Protein AF-A0A6V8PDC7-F1 (afdb_monomer_lite)

pLDDT: mean 75.12, std 20.59, range [23.88, 93.44]

Foldseek 3Di:
DVLLVVLLVLLVVVFAEEEEQADLSQLLFFDPDDDFDFDDDVLNVLCVVCVGYQLPDADLPDCVVPPVVVVVVVVCVVVVHDGSVVSLVSSLVSNYAYEYAPVRCVVSRGDPVRGDPSHDYYDHPVVLVVVVVVSLPQRYDYHYRDPDDPDPDPPDPPPDPPPPPSHD

InterPro domains:
  IPR027396 DsrEFH-like [G3DSA:3.40.1260.10] (1-137)
  IPR027396 DsrEFH-like [SSF75169] (3-133)
  IPR032836 DsrE2-like family [PF13686] (1-135)

Radius of gyration: 16.72 Å; chains: 1; bounding box: 45×40×42 Å

Structure (mmCIF, N/CA/C/O backbone):
data_AF-A0A6V8PDC7-F1
#
_entry.id   AF-A0A6V8PDC7-F1
#
loop_
_atom_site.group_PDB
_atom_site.id
_atom_site.type_symbol
_atom_site.label_atom_id
_atom_site.label_alt_id
_atom_site.label_comp_id
_atom_site.label_asym_id
_atom_site.label_entity_id
_atom_site.label_seq_id
_atom_site.pdbx_PDB_ins_code
_atom_site.Cartn_x
_atom_site.Cartn_y
_atom_site.Cartn_z
_atom_site.occupancy
_atom_site.B_iso_or_equiv
_atom_site.auth_seq_id
_atom_site.auth_comp_id
_atom_site.auth_asym_id
_atom_site.auth_atom_id
_atom_site.pdbx_PDB_model_num
ATOM 1 N N . MET A 1 1 ? 3.067 4.193 5.158 1.00 76.06 1 MET A N 1
ATOM 2 C CA . MET A 1 1 ? 2.671 4.303 6.580 1.00 76.06 1 MET A CA 1
ATOM 3 C C . MET A 1 1 ? 1.703 5.447 6.803 1.00 76.06 1 MET A C 1
ATOM 5 O O . MET A 1 1 ? 0.571 5.137 7.116 1.00 76.06 1 MET A O 1
ATOM 9 N N . ALA A 1 2 ? 2.056 6.716 6.553 1.00 85.06 2 ALA A N 1
ATOM 10 C CA . ALA A 1 2 ? 1.117 7.840 6.730 1.00 85.06 2 ALA A CA 1
ATOM 11 C C . ALA A 1 2 ? -0.256 7.627 6.052 1.00 85.06 2 ALA A C 1
ATOM 13 O O . ALA A 1 2 ? -1.291 7.847 6.665 1.00 85.06 2 ALA A O 1
ATOM 14 N N . SER A 1 3 ? -0.263 7.101 4.823 1.00 86.75 3 SER A N 1
ATOM 15 C CA . SER A 1 3 ? -1.490 6.745 4.100 1.00 86.75 3 SER A CA 1
ATOM 16 C C . SER A 1 3 ? -2.351 5.691 4.807 1.00 86.75 3 SER A C 1
ATOM 18 O O . SER A 1 3 ? -3.566 5.777 4.739 1.00 86.75 3 SER A O 1
ATOM 20 N N . PHE A 1 4 ? -1.742 4.711 5.482 1.00 89.25 4 PHE A N 1
ATOM 21 C CA . PHE A 1 4 ? -2.478 3.681 6.218 1.00 89.25 4 PHE A CA 1
ATOM 22 C C . PHE A 1 4 ? -3.049 4.223 7.522 1.00 89.25 4 PHE A C 1
ATOM 24 O O . PHE A 1 4 ? -4.178 3.897 7.833 1.00 89.25 4 PHE A O 1
ATOM 31 N N . ILE A 1 5 ? -2.327 5.102 8.226 1.00 88.44 5 ILE A N 1
ATOM 32 C CA . ILE A 1 5 ? -2.848 5.771 9.430 1.00 88.44 5 ILE A CA 1
ATOM 33 C C . ILE A 1 5 ? -4.103 6.583 9.083 1.00 88.44 5 ILE A C 1
ATOM 35 O O . ILE A 1 5 ? -5.109 6.501 9.779 1.00 88.44 5 ILE A O 1
ATOM 39 N N . LEU A 1 6 ? -4.074 7.332 7.975 1.00 87.62 6 LEU A N 1
ATOM 40 C CA . LEU A 1 6 ? -5.253 8.061 7.500 1.00 87.62 6 LEU A CA 1
ATOM 41 C C . LEU A 1 6 ? -6.390 7.115 7.104 1.00 87.62 6 LEU A C 1
ATOM 43 O O . LEU A 1 6 ? -7.538 7.381 7.443 1.00 87.62 6 LEU A O 1
ATOM 47 N N . ALA A 1 7 ? -6.072 6.008 6.427 1.00 86.94 7 ALA A N 1
ATOM 48 C CA . ALA A 1 7 ? -7.065 5.015 6.033 1.00 86.94 7 ALA A CA 1
ATOM 49 C C . ALA A 1 7 ? -7.736 4.362 7.246 1.00 86.94 7 ALA A C 1
ATOM 51 O O . ALA A 1 7 ? -8.957 4.285 7.287 1.00 86.94 7 ALA A O 1
ATOM 52 N N . THR A 1 8 ? -6.962 3.949 8.254 1.00 89.75 8 THR A N 1
ATOM 53 C CA . THR A 1 8 ? -7.499 3.369 9.490 1.00 89.75 8 THR A CA 1
ATOM 54 C C . THR A 1 8 ? -8.332 4.385 10.260 1.00 89.75 8 THR A C 1
ATOM 56 O O . THR A 1 8 ? -9.408 4.048 10.731 1.00 89.75 8 THR A O 1
ATOM 59 N N . SER A 1 9 ? -7.901 5.645 10.367 1.00 89.12 9 SER A N 1
ATOM 60 C CA . SER A 1 9 ? -8.691 6.660 11.077 1.00 89.12 9 SER A CA 1
ATOM 61 C C . SER A 1 9 ? -10.004 6.979 10.358 1.00 89.12 9 SER A C 1
ATOM 63 O O . SER A 1 9 ? -11.038 7.099 11.007 1.00 89.12 9 SER A O 1
ATOM 65 N N . ALA A 1 10 ? -9.983 7.081 9.026 1.00 85.81 10 ALA A N 1
ATOM 66 C CA . ALA A 1 10 ? -11.187 7.305 8.228 1.00 85.81 10 ALA A CA 1
ATOM 67 C C . ALA A 1 10 ? -12.145 6.103 8.294 1.00 85.81 10 ALA A C 1
ATOM 69 O O . ALA A 1 10 ? -13.334 6.279 8.550 1.00 85.81 10 ALA A O 1
ATOM 70 N N . ALA A 1 11 ? -11.630 4.878 8.161 1.00 88.69 11 ALA A N 1
ATOM 71 C CA . ALA A 1 11 ? -12.444 3.670 8.279 1.00 88.69 11 ALA A CA 1
ATOM 72 C C . ALA A 1 11 ? -13.034 3.511 9.693 1.00 88.69 11 ALA A C 1
ATOM 74 O O . ALA A 1 11 ? -14.200 3.157 9.840 1.00 88.69 11 ALA A O 1
ATOM 75 N N . ALA A 1 12 ? -12.280 3.862 10.741 1.00 89.75 12 ALA A N 1
ATOM 76 C CA . ALA A 1 12 ? -12.781 3.876 12.118 1.00 89.75 12 ALA A CA 1
ATOM 77 C C . ALA A 1 12 ? -13.892 4.919 12.334 1.00 89.75 12 ALA A C 1
ATOM 79 O O . ALA A 1 12 ? -14.771 4.715 13.167 1.00 89.75 12 ALA A O 1
ATOM 80 N N . ALA A 1 13 ? -13.887 6.009 11.562 1.00 88.12 13 ALA A N 1
ATOM 81 C CA . ALA A 1 13 ? -14.961 7.001 11.534 1.00 88.12 13 ALA A CA 1
ATOM 82 C C . ALA A 1 13 ? -16.182 6.561 10.694 1.00 88.12 13 ALA A C 1
ATOM 84 O O . ALA A 1 13 ? -17.102 7.353 10.491 1.00 88.12 13 ALA A O 1
ATOM 85 N N . GLY A 1 14 ? -16.209 5.316 10.201 1.00 83.44 14 GLY A N 1
ATOM 86 C CA . GLY A 1 14 ? -17.303 4.780 9.388 1.00 83.44 14 GLY A CA 1
ATOM 87 C C . GLY A 1 14 ? -17.321 5.305 7.952 1.00 83.44 14 GLY A C 1
ATOM 88 O O . GLY A 1 14 ? -18.381 5.323 7.326 1.00 83.44 14 GLY A O 1
ATOM 89 N N . MET A 1 15 ? -16.175 5.775 7.452 1.00 85.50 15 MET A N 1
ATOM 90 C CA . MET A 1 15 ? -16.019 6.224 6.070 1.00 85.50 15 MET A CA 1
ATOM 91 C C . MET A 1 15 ? -15.627 5.054 5.161 1.00 85.50 15 MET A C 1
ATOM 93 O O . MET A 1 15 ? -14.784 4.232 5.520 1.00 85.50 15 MET A O 1
ATOM 97 N N . ASP A 1 16 ? -16.181 5.022 3.953 1.00 83.50 16 ASP A N 1
ATOM 98 C CA . ASP A 1 16 ? -15.796 4.095 2.896 1.00 83.50 16 ASP A CA 1
ATOM 99 C C . ASP A 1 16 ? -14.449 4.523 2.306 1.00 83.50 16 ASP A C 1
ATOM 101 O O . ASP A 1 16 ? -14.340 5.508 1.574 1.00 83.50 16 ASP A O 1
ATOM 105 N N . VAL A 1 17 ? -13.378 3.798 2.624 1.00 85.75 17 VAL A N 1
ATOM 106 C CA . VAL A 1 17 ? -12.030 4.170 2.178 1.00 85.75 17 VAL A CA 1
ATOM 107 C C . VAL A 1 17 ? -11.598 3.325 0.987 1.00 85.75 17 VAL A C 1
ATOM 109 O O . VAL A 1 17 ? -11.654 2.096 1.014 1.00 85.75 17 VAL A O 1
ATOM 112 N N . THR A 1 18 ? -11.080 3.984 -0.048 1.00 87.56 18 THR A N 1
ATOM 113 C CA . THR A 1 18 ? -10.397 3.326 -1.167 1.00 87.56 18 THR A CA 1
ATOM 114 C C . THR A 1 18 ? -8.974 3.861 -1.296 1.00 87.56 18 THR A C 1
ATOM 116 O O . THR A 1 18 ? -8.753 5.070 -1.369 1.00 87.56 18 THR A O 1
ATOM 119 N N . MET A 1 19 ? -7.991 2.962 -1.341 1.00 89.38 19 MET A N 1
ATOM 120 C CA . MET A 1 19 ? -6.578 3.283 -1.521 1.00 89.38 19 MET A CA 1
ATOM 121 C C . MET A 1 19 ? -6.108 2.905 -2.924 1.00 89.38 19 MET A C 1
ATOM 123 O O . MET A 1 19 ? -6.101 1.732 -3.288 1.00 89.38 19 MET A O 1
ATOM 127 N N . PHE A 1 20 ? -5.636 3.886 -3.692 1.00 90.50 20 PHE A N 1
ATOM 128 C CA . PHE A 1 20 ? -5.077 3.671 -5.026 1.00 90.50 20 PHE A CA 1
ATOM 129 C C . PHE A 1 20 ? -3.548 3.682 -5.003 1.00 90.50 20 PHE A C 1
ATOM 131 O O . PHE A 1 20 ? -2.910 4.703 -4.717 1.00 90.50 20 PHE A O 1
ATOM 138 N N . PHE A 1 21 ? -2.948 2.542 -5.338 1.00 91.50 21 PHE A N 1
ATOM 139 C CA . PHE A 1 21 ? -1.505 2.347 -5.413 1.00 91.50 21 PHE A CA 1
ATOM 140 C C . PHE A 1 21 ? -1.019 2.519 -6.852 1.00 91.50 21 PHE A C 1
ATOM 142 O O . PHE A 1 21 ? -1.383 1.772 -7.760 1.00 91.50 21 PHE A O 1
ATOM 149 N N . THR A 1 22 ? -0.143 3.499 -7.058 1.00 89.50 22 THR A N 1
ATOM 150 C CA . THR A 1 22 ? 0.422 3.845 -8.367 1.00 89.50 22 THR A CA 1
ATOM 151 C C . THR A 1 22 ? 1.912 4.162 -8.247 1.00 89.50 22 THR A C 1
ATOM 153 O O . THR A 1 22 ? 2.402 4.484 -7.161 1.00 89.50 22 THR A O 1
ATOM 156 N N . PHE A 1 23 ? 2.659 4.052 -9.348 1.00 87.69 23 PHE A N 1
ATOM 157 C CA . PHE A 1 23 ? 4.126 4.182 -9.380 1.00 87.69 23 PHE A CA 1
ATOM 158 C C . PHE A 1 23 ? 4.815 3.368 -8.267 1.00 87.69 23 PHE A C 1
ATOM 160 O O . PHE A 1 23 ? 4.487 2.204 -8.046 1.00 87.69 23 PHE A O 1
ATOM 167 N N . TRP A 1 24 ? 5.749 3.979 -7.534 1.00 84.88 24 TRP A N 1
ATOM 168 C CA . TRP A 1 24 ? 6.455 3.374 -6.403 1.00 84.88 24 TRP A CA 1
ATOM 169 C C . TRP A 1 24 ? 5.529 2.965 -5.251 1.00 84.88 24 TRP A C 1
ATOM 171 O O . TRP A 1 24 ? 5.919 2.137 -4.433 1.00 84.88 24 TRP A O 1
ATOM 181 N N . GLY A 1 25 ? 4.294 3.478 -5.206 1.00 85.94 25 GLY A N 1
ATOM 182 C CA . GLY A 1 25 ? 3.258 3.003 -4.290 1.00 85.94 25 GLY A CA 1
ATOM 183 C C . GLY A 1 25 ? 2.928 1.522 -4.493 1.00 85.94 25 GLY A C 1
ATOM 184 O O . GLY A 1 25 ? 2.689 0.823 -3.515 1.00 85.94 25 GLY A O 1
ATOM 185 N N . LEU A 1 26 ? 3.036 0.998 -5.723 1.00 88.31 26 LEU A N 1
ATOM 186 C CA . LEU A 1 26 ? 2.852 -0.433 -5.998 1.00 88.31 26 LEU A CA 1
ATOM 187 C C . LEU A 1 26 ? 3.841 -1.320 -5.234 1.00 88.31 26 LEU A C 1
ATOM 189 O O . LEU A 1 26 ? 3.525 -2.466 -4.940 1.00 88.31 26 LEU A O 1
ATOM 193 N N . ASN A 1 27 ? 5.026 -0.813 -4.873 1.00 88.19 27 ASN A N 1
ATOM 194 C CA . ASN A 1 27 ? 5.988 -1.601 -4.103 1.00 88.19 27 ASN A CA 1
ATOM 195 C C . ASN A 1 27 ? 5.504 -1.946 -2.697 1.00 88.19 27 ASN A C 1
ATOM 197 O O . ASN A 1 27 ? 6.002 -2.916 -2.134 1.00 88.19 27 ASN A O 1
ATOM 201 N N . VAL A 1 28 ? 4.566 -1.174 -2.144 1.00 89.44 28 VAL A N 1
ATOM 202 C CA . VAL A 1 28 ? 3.969 -1.434 -0.828 1.00 89.44 28 VAL A CA 1
ATOM 203 C C . VAL A 1 28 ? 3.159 -2.724 -0.848 1.00 89.44 28 VAL A C 1
ATOM 205 O O . VAL A 1 28 ? 3.244 -3.502 0.091 1.00 89.44 28 VAL A O 1
ATOM 208 N N . ILE A 1 29 ? 2.421 -2.945 -1.937 1.00 90.00 29 ILE A N 1
ATOM 209 C CA . ILE A 1 29 ? 1.488 -4.065 -2.120 1.00 90.00 29 ILE A CA 1
ATOM 210 C C . ILE A 1 29 ? 2.080 -5.205 -2.964 1.00 90.00 29 ILE A C 1
ATOM 212 O O . ILE A 1 29 ? 1.369 -6.113 -3.387 1.00 90.00 29 ILE A O 1
ATOM 216 N N . LYS A 1 30 ? 3.387 -5.169 -3.242 1.00 89.25 30 LYS A N 1
ATOM 217 C CA . LYS A 1 30 ? 4.106 -6.292 -3.858 1.00 89.25 30 LYS A CA 1
ATOM 218 C C . LYS A 1 30 ? 4.438 -7.336 -2.799 1.00 89.25 30 LYS A C 1
ATOM 220 O O . LYS A 1 30 ? 4.815 -6.985 -1.681 1.00 89.25 30 LYS A O 1
ATOM 225 N N . LYS A 1 31 ? 4.377 -8.613 -3.177 1.00 88.06 31 LYS A N 1
ATOM 226 C CA . LYS A 1 31 ? 4.847 -9.709 -2.322 1.00 88.06 31 LYS A CA 1
ATOM 227 C C . LYS A 1 31 ? 6.316 -9.485 -1.949 1.00 88.06 31 LYS A C 1
ATOM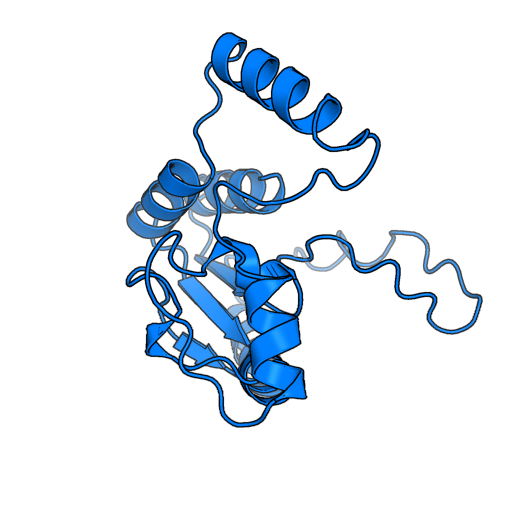 229 O O . LYS A 1 31 ? 7.125 -9.067 -2.778 1.00 88.06 31 LYS A O 1
ATOM 234 N N . ASN A 1 32 ? 6.665 -9.771 -0.695 1.00 80.81 32 ASN A N 1
ATOM 235 C CA . ASN A 1 32 ? 8.045 -9.658 -0.207 1.00 80.81 32 ASN A CA 1
ATOM 236 C C . ASN A 1 32 ? 8.975 -10.734 -0.807 1.00 80.81 32 ASN A C 1
ATOM 238 O O . ASN A 1 32 ? 10.196 -10.549 -0.856 1.00 80.81 32 ASN A O 1
ATOM 242 N N . GLU A 1 33 ? 8.396 -11.842 -1.273 1.00 71.19 33 GLU A N 1
ATOM 243 C CA . GLU A 1 33 ? 9.078 -13.022 -1.802 1.00 71.19 33 GLU A CA 1
ATOM 244 C C . GLU A 1 33 ? 8.454 -13.468 -3.134 1.00 71.19 33 GLU A C 1
ATOM 246 O O . GL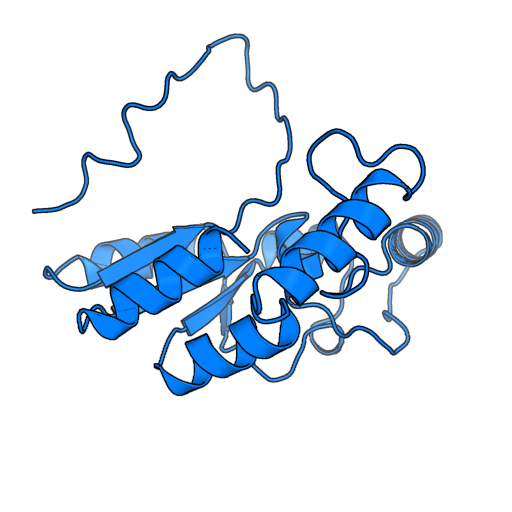U A 1 33 ? 7.321 -13.108 -3.454 1.00 71.19 33 GLU A O 1
ATOM 251 N N . GLY A 1 34 ? 9.210 -14.242 -3.917 1.00 63.59 34 GLY A N 1
ATOM 252 C CA . GLY A 1 34 ? 8.815 -14.713 -5.248 1.00 63.59 34 GLY A CA 1
ATOM 253 C C . GLY A 1 34 ? 9.559 -14.030 -6.401 1.00 63.59 34 GLY A C 1
ATOM 254 O O . GLY A 1 34 ? 10.164 -12.963 -6.257 1.00 63.59 34 GLY A O 1
ATOM 255 N N . SER A 1 35 ? 9.555 -14.683 -7.566 1.00 58.03 35 SER A N 1
ATOM 256 C CA . SER A 1 35 ? 10.112 -14.136 -8.804 1.00 58.03 35 SER A CA 1
ATOM 257 C C . SER A 1 35 ? 9.074 -13.262 -9.500 1.00 58.03 35 SER A C 1
ATOM 259 O O . SER A 1 35 ? 8.007 -13.750 -9.865 1.00 58.03 35 SER A O 1
ATOM 261 N N . ILE A 1 36 ? 9.399 -11.994 -9.748 1.00 65.38 36 ILE A N 1
ATOM 262 C CA . ILE A 1 36 ? 8.579 -11.150 -10.620 1.00 65.38 36 ILE A CA 1
ATOM 263 C C . ILE A 1 36 ? 8.790 -11.655 -12.046 1.00 65.38 36 ILE A C 1
ATOM 265 O O . ILE A 1 36 ? 9.878 -11.491 -12.606 1.00 65.38 36 ILE A O 1
ATOM 269 N N . GLN A 1 37 ? 7.771 -12.282 -12.631 1.00 63.09 37 GLN A N 1
ATOM 270 C CA . GLN A 1 37 ? 7.839 -12.708 -14.021 1.00 63.09 37 GLN A CA 1
ATOM 271 C C . GLN A 1 37 ? 7.749 -11.476 -14.923 1.00 63.09 37 GLN A C 1
ATOM 273 O O . GLN A 1 37 ? 6.675 -10.934 -15.168 1.00 63.09 37 GLN A O 1
ATOM 278 N N . SER A 1 38 ? 8.899 -11.005 -15.410 1.00 62.25 38 SER A N 1
ATOM 279 C CA . SER A 1 38 ? 8.961 -9.920 -16.388 1.00 62.25 38 SER A CA 1
ATOM 280 C C . SER A 1 38 ? 9.639 -10.342 -17.685 1.00 62.25 38 SER A C 1
ATOM 282 O O . SER A 1 38 ? 10.616 -11.097 -17.711 1.00 62.25 38 SER A O 1
ATOM 284 N N . ARG A 1 39 ? 9.092 -9.846 -18.800 1.00 63.38 39 ARG A N 1
ATOM 285 C CA . ARG A 1 39 ? 9.619 -10.061 -20.153 1.00 63.38 39 ARG A CA 1
ATOM 286 C C . ARG A 1 39 ? 10.631 -8.963 -20.499 1.00 63.38 39 ARG A C 1
ATOM 288 O O . ARG A 1 39 ? 10.349 -7.790 -20.284 1.00 63.38 39 ARG A O 1
ATOM 295 N N . GLY A 1 40 ? 11.786 -9.335 -21.058 1.00 72.31 40 GLY A N 1
ATOM 296 C CA . GLY A 1 40 ? 12.830 -8.406 -21.525 1.00 72.31 40 GLY A CA 1
ATOM 297 C C . GLY A 1 40 ? 13.942 -8.096 -20.507 1.00 72.31 40 GLY A C 1
ATOM 298 O O . GLY A 1 40 ? 13.699 -7.997 -19.305 1.00 72.31 40 GLY A O 1
ATOM 299 N N . ILE A 1 41 ? 15.176 -7.928 -21.000 1.00 77.94 41 ILE A N 1
ATOM 300 C CA . ILE A 1 41 ? 16.406 -7.778 -20.192 1.00 77.94 41 ILE A CA 1
ATOM 301 C C . ILE A 1 41 ? 16.347 -6.531 -19.296 1.00 77.94 41 ILE A C 1
ATOM 303 O O . ILE A 1 41 ? 16.567 -6.623 -18.090 1.00 77.94 41 ILE A O 1
ATOM 307 N N . MET A 1 42 ? 15.952 -5.383 -19.855 1.00 75.19 42 MET A N 1
ATOM 308 C CA . MET A 1 42 ? 15.854 -4.117 -19.115 1.00 75.19 42 MET A CA 1
ATOM 309 C C . MET A 1 42 ? 14.825 -4.180 -17.975 1.00 75.19 42 MET A C 1
ATOM 311 O O . MET A 1 42 ? 15.076 -3.691 -16.877 1.00 75.19 42 MET A O 1
ATOM 315 N N . ARG A 1 43 ? 13.679 -4.836 -18.202 1.00 73.81 43 ARG A N 1
ATOM 316 C CA . ARG A 1 43 ? 12.618 -4.995 -17.191 1.00 73.81 43 ARG A CA 1
ATOM 317 C C . ARG A 1 43 ? 13.003 -6.007 -16.116 1.00 73.81 43 ARG A C 1
ATOM 319 O O . ARG A 1 43 ? 12.652 -5.817 -14.956 1.00 73.81 43 ARG A O 1
ATOM 326 N N . LYS A 1 44 ? 13.749 -7.060 -16.466 1.00 75.50 44 LYS A N 1
ATOM 327 C CA . LYS A 1 44 ? 14.344 -7.981 -15.483 1.00 75.50 44 LYS A CA 1
ATOM 328 C C . LYS A 1 44 ? 15.358 -7.261 -14.594 1.00 75.50 44 LYS A C 1
ATOM 330 O O . LYS A 1 44 ? 15.281 -7.396 -13.378 1.00 75.50 44 LYS A O 1
ATOM 335 N N . MET A 1 45 ? 16.233 -6.438 -15.178 1.00 77.12 45 MET A N 1
ATOM 336 C CA . MET A 1 45 ? 17.200 -5.631 -14.426 1.00 77.12 45 MET A CA 1
ATOM 337 C C . MET A 1 45 ? 16.500 -4.630 -13.499 1.00 77.12 45 MET A C 1
ATOM 339 O O . MET A 1 45 ? 16.814 -4.563 -12.311 1.00 77.12 45 MET A O 1
ATOM 343 N N . LEU A 1 46 ? 15.495 -3.911 -14.010 1.00 74.62 46 LEU A N 1
ATOM 344 C CA . LEU A 1 46 ? 14.722 -2.964 -13.210 1.00 74.62 46 LEU A CA 1
ATOM 345 C C . LEU A 1 46 ? 13.968 -3.662 -12.074 1.00 74.62 46 LEU A C 1
ATOM 347 O O . LEU A 1 46 ? 13.960 -3.145 -10.967 1.00 74.62 46 LEU A O 1
ATOM 351 N N . ASN A 1 47 ? 13.379 -4.839 -12.298 1.00 74.44 47 ASN A N 1
ATOM 352 C CA . ASN A 1 47 ? 12.683 -5.594 -11.249 1.00 74.44 47 ASN A CA 1
ATOM 353 C C . ASN A 1 47 ? 13.626 -6.227 -10.225 1.00 74.44 47 ASN A C 1
ATOM 355 O O . ASN A 1 47 ? 13.252 -6.375 -9.064 1.00 74.44 47 ASN A O 1
ATOM 359 N N . TRP A 1 48 ? 14.845 -6.585 -10.624 1.00 76.62 48 TRP A N 1
ATOM 360 C CA . TRP A 1 48 ? 15.869 -7.051 -9.694 1.00 76.62 48 TRP A CA 1
ATOM 361 C C . TRP A 1 48 ? 16.386 -5.914 -8.802 1.00 76.62 48 TRP A C 1
ATOM 363 O O . TRP A 1 48 ? 16.557 -6.098 -7.599 1.00 76.62 48 TRP A O 1
ATOM 373 N N . MET A 1 49 ? 16.549 -4.717 -9.365 1.00 75.31 49 MET A N 1
ATOM 374 C CA . MET A 1 49 ? 16.897 -3.513 -8.608 1.00 75.31 49 MET A CA 1
ATOM 375 C C . MET A 1 49 ? 15.722 -3.034 -7.741 1.00 75.31 49 MET A C 1
ATOM 377 O O . MET A 1 49 ? 15.885 -2.682 -6.576 1.00 75.31 49 MET A O 1
ATOM 381 N N . ASN A 1 50 ? 14.511 -3.094 -8.291 1.00 74.00 50 ASN A N 1
ATOM 382 C CA . ASN A 1 50 ? 13.256 -2.725 -7.654 1.00 74.00 50 ASN A CA 1
ATOM 383 C C . ASN A 1 50 ? 12.431 -3.964 -7.268 1.00 74.00 50 ASN A C 1
ATOM 385 O O . ASN A 1 50 ? 11.273 -4.127 -7.679 1.00 74.00 50 ASN A O 1
ATOM 389 N N . ARG A 1 51 ? 13.015 -4.844 -6.442 1.00 71.00 51 ARG A N 1
ATOM 390 C CA . ARG A 1 51 ? 12.299 -6.029 -5.923 1.00 71.00 51 ARG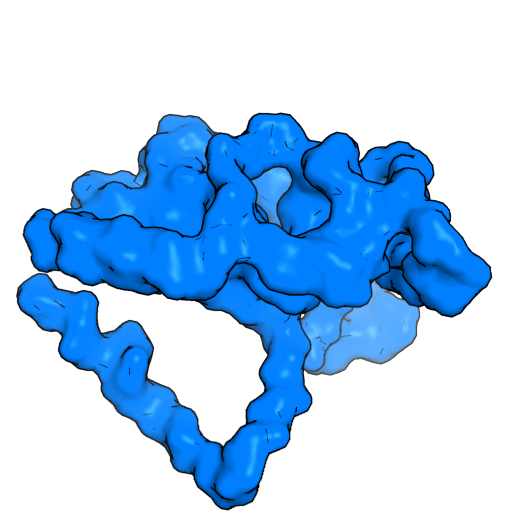 A CA 1
ATOM 391 C C . ARG A 1 51 ? 11.009 -5.637 -5.202 1.00 71.00 51 ARG A C 1
ATOM 393 O O . ARG A 1 51 ? 10.020 -6.352 -5.313 1.00 71.00 51 ARG A O 1
ATOM 400 N N . GLY A 1 52 ? 10.969 -4.448 -4.600 1.00 77.50 52 GLY A N 1
ATOM 401 C CA . GLY A 1 52 ? 9.808 -3.949 -3.870 1.00 77.50 52 GLY A CA 1
ATOM 402 C C . GLY A 1 52 ? 9.576 -4.735 -2.580 1.00 77.50 52 GLY A C 1
ATOM 403 O O . GLY A 1 52 ? 10.512 -5.324 -2.032 1.00 77.50 52 GLY A O 1
ATOM 404 N N . GLY A 1 53 ? 8.333 -4.714 -2.107 1.00 81.31 53 GLY A N 1
ATOM 405 C CA . GLY A 1 53 ? 7.916 -5.342 -0.862 1.00 81.31 53 GLY A CA 1
ATOM 406 C C . GLY A 1 53 ? 7.848 -4.335 0.279 1.00 81.31 53 GLY A C 1
ATOM 407 O O . GLY A 1 53 ? 8.729 -3.481 0.446 1.00 81.31 53 GLY A O 1
ATOM 408 N N . SER A 1 54 ? 6.809 -4.472 1.092 1.00 81.19 54 SER A N 1
ATOM 409 C CA . SER A 1 54 ? 6.536 -3.675 2.291 1.00 81.19 54 SER A CA 1
ATOM 410 C C . SER A 1 54 ? 7.734 -3.577 3.251 1.00 81.19 54 SER A C 1
ATOM 412 O O . SER A 1 54 ? 7.942 -2.543 3.889 1.00 81.19 54 SER A O 1
ATOM 414 N N . ARG A 1 55 ? 8.593 -4.607 3.313 1.00 79.81 55 ARG A N 1
ATOM 415 C CA . ARG A 1 55 ? 9.751 -4.676 4.229 1.00 79.81 55 ARG A CA 1
ATOM 416 C C . ARG A 1 55 ? 10.987 -3.916 3.752 1.00 79.81 55 ARG A C 1
ATOM 418 O O . ARG A 1 55 ? 11.869 -3.597 4.565 1.00 79.81 55 ARG A O 1
ATOM 425 N N . ARG A 1 56 ? 11.077 -3.648 2.445 1.00 76.44 56 ARG A N 1
ATOM 426 C CA . ARG A 1 56 ? 12.271 -3.107 1.764 1.00 76.44 56 ARG A CA 1
ATOM 427 C C . ARG A 1 56 ? 12.064 -1.699 1.210 1.00 76.44 56 ARG A C 1
ATOM 429 O O . ARG A 1 56 ? 12.904 -1.217 0.453 1.00 76.44 56 ARG A O 1
ATOM 436 N N . LEU A 1 57 ? 10.996 -1.028 1.630 1.00 82.31 57 LEU A N 1
ATOM 437 C CA . LEU A 1 57 ? 10.708 0.347 1.241 1.00 82.31 57 LEU A CA 1
ATOM 438 C C . LEU A 1 57 ? 11.814 1.296 1.748 1.00 82.31 57 LEU A C 1
ATOM 440 O O . LEU A 1 57 ? 12.152 1.239 2.936 1.00 82.31 57 LEU A O 1
ATOM 444 N N . PRO A 1 58 ? 12.401 2.136 0.875 1.00 77.31 58 PRO A N 1
ATOM 445 C CA . PRO A 1 58 ? 13.351 3.158 1.292 1.00 77.31 58 PRO A CA 1
ATOM 446 C C . PRO A 1 58 ? 12.664 4.270 2.076 1.00 77.31 58 PRO A C 1
ATOM 448 O O . PRO A 1 58 ? 11.482 4.558 1.864 1.00 77.31 58 PRO A O 1
ATOM 451 N N . LEU A 1 59 ? 13.418 4.917 2.969 1.00 80.12 59 LEU A N 1
ATOM 452 C CA . LEU A 1 59 ? 12.966 6.181 3.534 1.00 80.12 59 LEU A CA 1
ATOM 453 C C . LEU A 1 59 ? 12.947 7.260 2.450 1.00 80.12 59 LEU A C 1
ATOM 455 O O . LEU A 1 59 ? 13.814 7.322 1.582 1.00 80.12 59 LEU A O 1
ATOM 459 N N . SER A 1 60 ? 11.951 8.137 2.534 1.00 78.06 60 SER A N 1
ATOM 460 C CA . SER A 1 60 ? 11.774 9.280 1.637 1.00 78.06 60 SER A CA 1
ATOM 461 C C . SER A 1 60 ? 12.942 10.264 1.667 1.00 78.06 60 SER A C 1
ATOM 463 O O . SER A 1 60 ? 13.269 10.871 0.650 1.00 78.06 60 SER A O 1
ATOM 465 N N . LYS A 1 61 ? 13.532 10.452 2.849 1.00 78.12 61 LYS A N 1
ATOM 466 C CA . LYS A 1 61 ? 14.707 11.283 3.121 1.00 78.12 61 LYS A CA 1
ATOM 467 C C . LYS A 1 61 ? 15.536 10.605 4.210 1.00 78.12 61 LYS A C 1
ATOM 469 O O . LYS A 1 61 ? 14.992 9.837 4.999 1.00 78.12 61 LYS A O 1
ATOM 474 N N . PHE A 1 62 ? 16.833 10.907 4.248 1.00 81.44 62 PHE A N 1
ATOM 475 C CA . PHE A 1 62 ? 17.768 10.394 5.258 1.00 81.44 62 PHE A CA 1
ATOM 476 C C . PHE A 1 62 ? 17.949 8.862 5.265 1.00 81.44 62 PHE A C 1
ATOM 478 O O . PHE A 1 62 ? 18.272 8.297 6.300 1.00 81.44 62 PHE A O 1
ATOM 485 N N . ASP A 1 63 ? 17.788 8.162 4.129 1.00 79.06 63 ASP A N 1
ATOM 486 C CA . ASP A 1 63 ? 17.984 6.697 4.083 1.00 79.06 63 ASP A CA 1
ATOM 487 C C . ASP A 1 63 ? 19.443 6.294 4.399 1.00 79.06 63 ASP A C 1
ATOM 489 O O . ASP A 1 63 ? 19.643 5.237 4.986 1.00 79.06 63 ASP A O 1
ATOM 493 N N . MET A 1 64 ? 20.442 7.145 4.090 1.00 83.12 64 MET A N 1
ATOM 494 C CA . MET A 1 64 ? 21.878 6.979 4.425 1.00 83.12 64 MET A CA 1
ATOM 495 C C . MET A 1 64 ? 22.382 5.539 4.221 1.00 83.12 64 MET A C 1
ATOM 497 O O . MET A 1 64 ? 22.801 4.873 5.167 1.00 83.12 64 MET A O 1
ATOM 501 N N . LEU A 1 65 ? 22.266 5.030 2.987 1.00 83.56 65 LEU A N 1
ATOM 502 C CA . LEU A 1 65 ? 22.618 3.647 2.617 1.00 83.56 65 LEU A CA 1
ATOM 503 C C . LEU A 1 65 ? 21.935 2.570 3.491 1.00 83.56 65 LEU A C 1
ATOM 505 O O . LEU A 1 65 ? 22.469 1.487 3.704 1.00 83.56 65 LEU A O 1
ATOM 509 N N . GLY A 1 66 ? 20.733 2.858 3.992 1.00 83.12 66 GLY A N 1
ATOM 510 C CA . GLY A 1 66 ? 19.925 1.967 4.826 1.00 83.12 66 GLY A CA 1
ATOM 511 C C . GLY A 1 66 ? 20.066 2.189 6.335 1.00 83.12 66 GLY A C 1
ATOM 512 O O . GLY A 1 66 ? 19.242 1.665 7.089 1.00 83.12 66 GLY A O 1
ATOM 513 N N . MET A 1 67 ? 21.029 2.997 6.794 1.00 87.31 67 MET A N 1
ATOM 514 C CA . MET A 1 67 ? 21.207 3.296 8.220 1.00 87.31 67 MET A CA 1
ATOM 515 C C . MET A 1 67 ? 20.000 4.043 8.797 1.00 87.31 67 MET A C 1
ATOM 517 O O . MET A 1 67 ? 19.483 3.664 9.849 1.00 87.31 67 MET A O 1
ATOM 521 N N . GLY A 1 68 ? 19.484 5.047 8.081 1.00 87.50 68 GLY A N 1
ATOM 522 C CA . GLY A 1 68 ? 18.296 5.780 8.523 1.00 87.50 68 GLY A CA 1
ATOM 523 C C . GLY A 1 68 ? 17.075 4.877 8.630 1.00 87.50 68 GLY A C 1
ATOM 524 O O . GLY A 1 68 ? 16.316 4.948 9.594 1.00 87.50 68 GLY A O 1
ATOM 525 N N . ARG A 1 69 ? 16.918 3.949 7.679 1.00 84.75 69 ARG A N 1
ATOM 526 C CA . ARG A 1 69 ? 15.835 2.960 7.692 1.00 84.75 69 ARG A CA 1
ATOM 527 C C . ARG A 1 69 ? 15.922 2.037 8.896 1.00 84.75 69 ARG A C 1
ATOM 529 O O . ARG A 1 69 ? 14.894 1.723 9.489 1.00 84.75 69 ARG A O 1
ATOM 536 N N . TRP A 1 70 ? 17.126 1.595 9.247 1.00 87.25 70 TRP A N 1
ATOM 537 C CA . TRP A 1 70 ? 17.352 0.771 10.429 1.00 87.25 70 TRP A CA 1
ATOM 538 C C . TRP A 1 70 ? 16.999 1.527 11.717 1.00 87.25 70 TRP A C 1
ATOM 540 O O . TRP A 1 70 ? 16.217 1.013 12.517 1.00 87.25 70 TRP A O 1
ATOM 550 N N . MET A 1 71 ? 17.473 2.769 11.869 1.00 87.50 71 MET A N 1
ATOM 551 C CA . MET A 1 71 ? 17.147 3.611 13.028 1.00 87.50 71 MET A CA 1
ATOM 552 C C . MET A 1 71 ? 15.641 3.863 13.139 1.00 87.50 71 MET A C 1
ATOM 554 O O . MET A 1 71 ? 15.058 3.656 14.201 1.00 87.50 71 MET A O 1
ATOM 558 N N . MET A 1 72 ? 14.985 4.224 12.032 1.00 86.94 72 MET A N 1
ATOM 559 C CA . MET A 1 72 ? 13.542 4.462 12.024 1.00 86.94 72 MET A CA 1
ATOM 560 C C . MET A 1 72 ? 12.759 3.192 12.374 1.00 86.94 72 MET A C 1
ATOM 562 O O . MET A 1 72 ? 11.797 3.256 13.130 1.00 86.94 72 MET A O 1
ATOM 566 N N . LYS A 1 73 ? 13.173 2.018 11.874 1.00 85.81 73 LYS A N 1
ATOM 567 C CA . LYS A 1 73 ? 12.556 0.733 12.251 1.00 85.81 73 LYS A CA 1
ATOM 568 C C . LYS A 1 73 ? 12.671 0.460 13.748 1.00 85.81 73 LYS A C 1
ATOM 570 O O . LYS A 1 73 ? 11.712 -0.031 14.337 1.00 85.81 73 LYS A O 1
ATOM 575 N N . LYS A 1 74 ? 13.814 0.787 14.357 1.00 89.19 74 LYS A N 1
ATOM 576 C CA . LYS A 1 74 ? 14.014 0.644 15.801 1.00 89.19 74 LYS A CA 1
ATOM 577 C C . LYS A 1 74 ? 13.084 1.576 16.583 1.00 89.19 74 LYS A C 1
ATOM 579 O O . LYS A 1 74 ? 12.346 1.091 17.433 1.00 89.19 74 LYS A O 1
ATOM 584 N N . LEU A 1 75 ? 13.028 2.856 16.208 1.00 89.88 75 LEU A N 1
ATOM 585 C CA . LEU A 1 75 ? 12.144 3.839 16.842 1.00 89.88 75 LEU A CA 1
ATOM 586 C C . LEU A 1 75 ? 10.663 3.449 16.723 1.00 89.88 75 LEU A C 1
ATOM 588 O O . LEU A 1 75 ? 9.924 3.503 17.699 1.00 89.88 75 LEU A O 1
ATOM 592 N N . MET A 1 76 ? 10.228 2.989 15.546 1.00 87.94 76 MET A N 1
ATOM 593 C CA . MET A 1 76 ? 8.851 2.520 15.346 1.00 87.94 76 MET A CA 1
ATOM 594 C C . MET A 1 76 ? 8.517 1.316 16.230 1.00 87.94 76 MET A C 1
ATOM 596 O O . MET A 1 76 ? 7.427 1.267 16.794 1.00 87.94 76 MET A O 1
ATOM 600 N N . LYS A 1 77 ? 9.456 0.375 16.396 1.00 88.56 77 LYS A N 1
ATOM 601 C CA . LYS A 1 77 ? 9.275 -0.775 17.290 1.00 88.56 77 LYS A CA 1
ATOM 602 C C . LYS A 1 77 ? 9.170 -0.339 18.754 1.00 88.56 77 LYS A C 1
ATOM 604 O O . LYS A 1 77 ? 8.326 -0.858 19.477 1.00 88.56 77 LYS A O 1
ATOM 609 N N . GLU A 1 78 ? 9.989 0.621 19.179 1.00 90.62 78 GLU A N 1
ATOM 610 C CA . GLU A 1 78 ? 9.938 1.198 20.531 1.00 90.62 78 GLU A CA 1
ATOM 611 C C . GLU A 1 78 ? 8.615 1.939 20.783 1.00 90.62 78 GLU A C 1
ATOM 613 O O . GLU A 1 78 ? 8.007 1.774 21.837 1.00 90.62 78 GLU A O 1
ATOM 618 N N . SER A 1 79 ? 8.105 2.669 19.786 1.00 89.81 79 SER A N 1
ATOM 619 C CA . SER A 1 79 ? 6.786 3.319 19.831 1.00 89.81 79 SER A CA 1
ATOM 620 C C . SER A 1 79 ? 5.602 2.366 19.612 1.00 89.81 79 SER A C 1
ATOM 622 O O . SER A 1 79 ? 4.472 2.835 19.506 1.00 89.81 79 SER A O 1
ATOM 624 N N . LYS A 1 80 ? 5.834 1.046 19.525 1.00 88.88 80 LYS A N 1
ATOM 625 C CA . LYS A 1 80 ? 4.805 0.018 19.275 1.00 88.88 80 LYS A CA 1
ATOM 626 C C . LYS A 1 80 ? 3.954 0.291 18.026 1.00 88.88 80 LYS A C 1
ATOM 628 O O . LYS A 1 80 ? 2.775 -0.049 17.982 1.00 88.88 80 LYS A O 1
ATOM 633 N N . MET A 1 81 ? 4.550 0.913 17.012 1.00 88.81 81 MET A N 1
ATOM 634 C CA . MET A 1 81 ? 3.882 1.142 15.736 1.00 88.81 81 MET A CA 1
ATOM 635 C C . MET A 1 81 ? 3.815 -0.165 14.940 1.00 88.81 81 MET A C 1
ATOM 637 O O . MET A 1 81 ? 4.844 -0.842 14.821 1.00 88.81 81 MET A O 1
ATOM 641 N N . PRO A 1 82 ? 2.650 -0.501 14.358 1.00 88.25 82 PRO A N 1
ATOM 642 C CA . PRO A 1 82 ? 2.525 -1.691 13.541 1.00 88.25 82 PRO A CA 1
ATOM 643 C C . PRO A 1 82 ? 3.367 -1.584 12.269 1.00 88.25 82 PRO A C 1
ATOM 645 O O . PRO A 1 82 ? 3.680 -0.503 11.753 1.00 88.25 82 PRO A O 1
ATOM 648 N N . THR A 1 83 ? 3.764 -2.740 11.756 1.00 88.62 83 THR A N 1
ATOM 649 C CA . THR A 1 83 ? 4.493 -2.844 10.496 1.00 88.62 83 THR A CA 1
ATOM 650 C C . THR A 1 83 ? 3.581 -2.542 9.310 1.00 88.62 83 THR A C 1
ATOM 652 O O . THR A 1 83 ? 2.359 -2.557 9.402 1.00 88.62 83 THR A O 1
ATOM 655 N N . VAL A 1 84 ? 4.173 -2.268 8.145 1.00 87.75 84 VAL A N 1
ATOM 656 C CA . VAL A 1 84 ? 3.393 -2.031 6.918 1.00 87.75 84 VAL A CA 1
ATOM 657 C C . VAL A 1 84 ? 2.545 -3.250 6.536 1.00 87.75 84 VAL A C 1
ATOM 659 O O . VAL A 1 84 ? 1.440 -3.057 6.047 1.00 87.75 84 VAL A O 1
ATOM 662 N N . ASP A 1 85 ? 3.042 -4.467 6.781 1.00 88.25 85 ASP A N 1
ATOM 663 C CA . ASP A 1 85 ? 2.287 -5.710 6.562 1.00 88.25 85 ASP A CA 1
ATOM 664 C C . ASP A 1 85 ? 1.038 -5.748 7.457 1.00 88.25 85 ASP A C 1
ATOM 666 O O . ASP A 1 85 ? -0.070 -5.929 6.967 1.00 88.25 85 ASP A O 1
ATOM 670 N N . GLU A 1 86 ? 1.205 -5.469 8.752 1.00 90.62 86 GLU A N 1
ATOM 671 C CA . GLU A 1 86 ? 0.096 -5.406 9.714 1.00 90.62 86 GLU A CA 1
ATOM 672 C C . GLU A 1 86 ? -0.905 -4.304 9.354 1.00 90.62 86 GLU A C 1
ATOM 674 O O . GLU A 1 86 ? -2.109 -4.518 9.423 1.00 90.62 86 GLU A O 1
ATOM 679 N N . PHE A 1 87 ? -0.430 -3.138 8.902 1.00 91.31 87 PHE A N 1
ATOM 680 C CA . PHE A 1 87 ? -1.308 -2.072 8.422 1.00 91.31 87 PHE A CA 1
ATOM 681 C C . PHE A 1 87 ? -2.172 -2.504 7.242 1.00 91.31 87 PHE A C 1
ATOM 683 O O . PHE A 1 87 ? -3.331 -2.107 7.189 1.00 91.31 87 PHE A O 1
ATOM 690 N N . ILE A 1 88 ? -1.628 -3.286 6.309 1.00 91.88 88 ILE A N 1
ATOM 691 C CA . ILE A 1 88 ? -2.386 -3.798 5.165 1.00 91.88 88 ILE A CA 1
ATOM 692 C C . ILE A 1 88 ? -3.494 -4.740 5.643 1.00 91.88 88 ILE A C 1
ATOM 694 O O . ILE A 1 88 ? -4.633 -4.597 5.203 1.00 91.88 88 ILE A O 1
ATOM 698 N N . THR A 1 89 ? -3.183 -5.659 6.559 1.00 92.50 89 THR A N 1
ATOM 699 C CA . THR A 1 89 ? -4.180 -6.568 7.137 1.00 92.50 89 THR A CA 1
ATOM 700 C C . THR A 1 89 ? -5.258 -5.796 7.897 1.00 92.50 89 THR A C 1
ATOM 702 O O . THR A 1 89 ? -6.438 -5.990 7.626 1.00 92.50 89 THR A O 1
ATOM 705 N N . MET A 1 90 ? -4.876 -4.840 8.750 1.00 92.19 90 MET A N 1
ATOM 706 C CA . MET A 1 90 ? -5.829 -4.025 9.513 1.00 92.19 90 MET A CA 1
ATOM 707 C C . MET A 1 90 ? -6.779 -3.241 8.608 1.00 92.19 90 MET A C 1
ATOM 709 O O . MET A 1 90 ? -7.990 -3.303 8.789 1.00 92.19 90 MET A O 1
ATOM 713 N N . VAL A 1 91 ? -6.271 -2.515 7.603 1.00 92.56 91 VAL A N 1
ATOM 714 C CA . VAL A 1 91 ? -7.171 -1.762 6.712 1.00 92.56 91 VAL A CA 1
ATOM 715 C C . VAL A 1 91 ? -8.085 -2.698 5.926 1.00 92.56 91 VAL A C 1
ATOM 717 O O . VAL A 1 91 ? -9.234 -2.350 5.667 1.00 92.56 91 VAL A O 1
ATOM 720 N N . LYS A 1 92 ? -7.618 -3.907 5.596 1.00 92.81 92 LYS A N 1
ATOM 721 C CA . LYS A 1 92 ? -8.442 -4.899 4.914 1.00 92.81 92 LYS A CA 1
ATOM 722 C C . LYS A 1 92 ? -9.588 -5.399 5.791 1.00 92.81 92 LYS A C 1
ATOM 724 O O . LYS A 1 92 ? -10.719 -5.469 5.319 1.00 92.81 92 LYS A O 1
ATOM 729 N N . GLU A 1 93 ? -9.310 -5.699 7.057 1.00 93.00 93 GLU A N 1
ATOM 730 C CA . GLU A 1 93 ? -10.320 -6.089 8.051 1.00 93.00 93 GLU A CA 1
ATOM 731 C C . GLU A 1 93 ? -11.352 -4.980 8.283 1.00 93.00 93 GLU A C 1
ATOM 733 O O . GLU A 1 93 ? -12.532 -5.254 8.483 1.00 93.00 93 GLU A O 1
ATOM 738 N N . MET A 1 94 ? -10.926 -3.722 8.178 1.00 92.75 94 MET A N 1
ATOM 739 C CA . MET A 1 94 ? -11.794 -2.548 8.274 1.00 92.75 94 MET A CA 1
ATOM 740 C C . MET A 1 94 ? -12.580 -2.244 6.984 1.00 92.75 94 MET A C 1
ATOM 742 O O . MET A 1 94 ? -13.266 -1.228 6.918 1.00 92.75 94 MET A O 1
ATOM 746 N N . GLY A 1 95 ? -12.483 -3.088 5.951 1.00 90.25 95 GLY A N 1
ATOM 747 C CA . GLY A 1 95 ? -13.235 -2.933 4.701 1.00 90.25 95 GLY A CA 1
ATOM 748 C C . GLY A 1 95 ? -12.652 -1.915 3.714 1.00 90.25 95 GLY A C 1
ATOM 749 O O . GLY A 1 95 ? -13.319 -1.548 2.747 1.00 90.25 95 GLY A O 1
ATOM 750 N N . VAL A 1 96 ? -11.411 -1.462 3.917 1.00 90.88 96 VAL A N 1
ATOM 751 C CA . VAL A 1 96 ? -10.736 -0.546 2.988 1.00 90.88 96 VAL A CA 1
ATOM 752 C C . VAL A 1 96 ? -10.396 -1.270 1.686 1.00 90.88 96 VAL A C 1
ATOM 754 O O . VAL A 1 96 ? -9.730 -2.307 1.690 1.00 90.88 96 VAL A O 1
ATOM 757 N N . LYS A 1 97 ? -10.788 -0.678 0.554 1.00 91.00 97 LYS A N 1
ATOM 758 C CA . LYS A 1 97 ? -10.523 -1.226 -0.784 1.00 91.00 97 LYS A CA 1
ATOM 759 C C . LYS A 1 97 ? -9.110 -0.880 -1.249 1.00 91.00 97 LYS A C 1
ATOM 761 O O . LYS A 1 97 ? -8.755 0.297 -1.326 1.00 91.00 97 LYS A O 1
ATOM 766 N N . LEU A 1 98 ? -8.305 -1.878 -1.607 1.00 93.00 98 LEU A N 1
ATOM 767 C CA . LEU A 1 98 ? -6.940 -1.696 -2.112 1.00 93.00 98 LEU A CA 1
ATOM 768 C C . LEU A 1 98 ? -6.902 -1.879 -3.637 1.00 93.00 98 LEU A C 1
ATOM 770 O O . LEU A 1 98 ? -7.103 -2.979 -4.145 1.00 93.00 98 LEU A O 1
ATOM 774 N N . VAL A 1 99 ? -6.597 -0.810 -4.375 1.00 92.19 99 VAL A N 1
ATOM 775 C CA . VAL A 1 99 ? -6.650 -0.773 -5.845 1.00 92.19 99 VAL A CA 1
ATOM 776 C C . VAL A 1 99 ? -5.257 -0.585 -6.440 1.00 92.19 99 VAL A C 1
ATOM 778 O O . VAL A 1 99 ? -4.550 0.369 -6.110 1.00 92.19 99 VAL A O 1
ATOM 781 N N . ALA A 1 100 ? -4.859 -1.461 -7.362 1.00 93.31 100 ALA A N 1
ATOM 782 C CA . ALA A 1 100 ? -3.574 -1.385 -8.055 1.00 93.31 100 ALA A CA 1
ATOM 783 C C . ALA A 1 100 ? -3.703 -0.765 -9.459 1.00 93.31 100 ALA A C 1
ATOM 785 O O . ALA A 1 100 ? -4.501 -1.205 -10.288 1.00 93.31 100 ALA A O 1
ATOM 786 N N . CYS A 1 101 ? -2.866 0.235 -9.755 1.00 93.25 101 CYS A N 1
ATOM 787 C CA . CYS A 1 101 ? -2.865 0.949 -11.032 1.00 93.25 101 CYS A CA 1
ATOM 788 C C . CYS A 1 101 ? -2.408 0.068 -12.210 1.00 93.25 101 CYS A C 1
ATOM 790 O O . CYS A 1 101 ? -1.221 -0.252 -12.335 1.00 93.25 101 CYS A O 1
ATOM 792 N N . THR A 1 102 ? -3.316 -0.249 -13.137 1.00 92.56 102 THR A N 1
ATOM 793 C CA . THR A 1 102 ? -3.016 -1.066 -14.332 1.00 92.56 102 THR A CA 1
ATOM 794 C C . THR A 1 102 ? -2.000 -0.408 -15.262 1.00 92.56 102 THR A C 1
ATOM 796 O O . THR A 1 102 ? -1.114 -1.087 -15.786 1.00 92.56 102 THR A O 1
ATOM 799 N N . THR A 1 103 ? -2.065 0.916 -15.421 1.00 90.56 103 THR A N 1
ATOM 800 C CA . THR A 1 103 ? -1.112 1.674 -16.242 1.00 90.56 103 THR A CA 1
ATOM 801 C C . THR A 1 103 ? 0.310 1.505 -15.717 1.00 90.56 103 THR A C 1
ATOM 803 O O . THR A 1 103 ? 1.225 1.182 -16.474 1.00 90.56 103 THR A O 1
ATOM 806 N N . THR A 1 104 ? 0.509 1.656 -14.405 1.00 87.06 104 THR A N 1
ATOM 807 C CA . THR A 1 104 ? 1.831 1.474 -13.796 1.00 87.06 104 THR A CA 1
ATOM 808 C C . THR A 1 104 ? 2.302 0.022 -13.898 1.00 87.06 104 THR A C 1
ATOM 810 O O . THR A 1 104 ? 3.475 -0.201 -14.194 1.00 87.06 104 THR A O 1
ATOM 813 N N . ILE A 1 105 ? 1.413 -0.963 -13.723 1.00 88.94 105 ILE A N 1
ATOM 814 C CA . ILE A 1 105 ? 1.742 -2.388 -13.900 1.00 88.94 105 ILE A CA 1
ATOM 815 C C . ILE A 1 105 ? 2.319 -2.644 -15.300 1.00 88.94 105 ILE A C 1
ATOM 817 O O . ILE A 1 105 ? 3.382 -3.257 -15.422 1.00 88.94 105 ILE A O 1
ATOM 821 N N . GLY A 1 106 ? 1.675 -2.117 -16.347 1.00 87.12 106 GLY A N 1
ATOM 822 C CA . GLY A 1 106 ? 2.144 -2.252 -17.730 1.00 87.12 106 GLY A CA 1
ATOM 823 C C . GLY A 1 106 ? 3.482 -1.551 -17.988 1.00 87.12 106 GLY A C 1
ATOM 824 O O . GLY A 1 106 ? 4.390 -2.133 -18.593 1.00 87.12 106 GLY A O 1
ATOM 825 N N . VAL A 1 107 ? 3.647 -0.328 -17.473 1.00 85.25 107 VAL A N 1
ATOM 826 C CA . VAL A 1 107 ? 4.893 0.449 -17.608 1.00 85.25 107 VAL A CA 1
ATOM 827 C C . VAL A 1 107 ? 6.063 -0.259 -16.921 1.00 85.25 107 VAL A C 1
ATOM 829 O O . VAL A 1 107 ? 7.112 -0.449 -17.533 1.00 85.25 107 VAL A O 1
ATOM 832 N N . MET A 1 108 ? 5.875 -0.720 -15.683 1.00 81.38 108 MET A N 1
ATOM 833 C CA . MET A 1 108 ? 6.921 -1.396 -14.906 1.00 81.38 108 MET A CA 1
ATOM 834 C C . MET A 1 108 ? 7.108 -2.869 -15.307 1.00 81.38 108 MET A C 1
ATOM 836 O O . MET A 1 108 ? 8.082 -3.499 -14.905 1.00 81.38 108 MET A O 1
ATOM 840 N N . GLY A 1 109 ? 6.216 -3.425 -16.136 1.00 82.19 109 GLY A N 1
ATOM 841 C CA . GLY A 1 109 ? 6.280 -4.820 -16.578 1.00 82.19 109 GLY A CA 1
ATOM 842 C C . GLY A 1 109 ? 6.097 -5.805 -15.431 1.00 82.19 109 GLY A C 1
ATOM 843 O O . GLY A 1 109 ? 6.823 -6.796 -15.361 1.00 82.19 109 GLY A O 1
ATOM 844 N N . LEU A 1 110 ? 5.184 -5.486 -14.517 1.00 84.31 110 LEU A N 1
ATOM 845 C CA . LEU A 1 110 ? 4.819 -6.344 -13.399 1.00 84.31 110 LEU A CA 1
ATOM 846 C C . LEU A 1 110 ? 3.688 -7.280 -13.827 1.00 84.31 110 LEU A C 1
ATOM 848 O O . LEU A 1 110 ? 2.850 -6.927 -14.657 1.00 84.31 110 LEU A O 1
ATOM 852 N N . SER A 1 111 ? 3.668 -8.471 -13.252 1.00 85.12 111 SER A N 1
ATOM 853 C CA . SER A 1 111 ? 2.590 -9.435 -13.420 1.00 85.12 111 SER A CA 1
ATOM 854 C C . SER A 1 111 ? 1.582 -9.290 -12.269 1.00 85.12 111 SER A C 1
ATOM 856 O O . SER A 1 111 ? 1.925 -8.779 -11.200 1.00 85.12 111 SER A O 1
ATOM 858 N N . LYS A 1 112 ? 0.311 -9.666 -12.475 1.00 86.31 112 LYS A N 1
ATOM 859 C CA . LYS A 1 112 ? -0.735 -9.502 -11.439 1.00 86.31 112 LYS A CA 1
ATOM 860 C C . LYS A 1 112 ? -0.484 -10.395 -10.212 1.00 86.31 112 LYS A C 1
ATOM 862 O O . LYS A 1 112 ? -0.841 -10.031 -9.101 1.00 86.31 112 LYS A O 1
ATOM 867 N N . ASP A 1 113 ? 0.196 -11.519 -10.404 1.00 86.56 113 ASP A N 1
ATOM 868 C CA . ASP A 1 113 ? 0.649 -12.466 -9.377 1.00 86.56 113 ASP A CA 1
ATOM 869 C C . ASP A 1 113 ? 1.771 -11.924 -8.473 1.00 86.56 113 ASP A C 1
ATOM 871 O O . ASP A 1 113 ? 2.032 -12.501 -7.411 1.00 86.56 113 ASP A O 1
ATOM 875 N N . ALA A 1 114 ? 2.405 -10.807 -8.853 1.00 85.75 114 ALA A N 1
ATOM 876 C CA . ALA A 1 114 ? 3.432 -10.144 -8.053 1.00 85.75 114 ALA A CA 1
ATOM 877 C C . ALA A 1 114 ? 2.864 -9.379 -6.840 1.00 85.75 114 ALA A C 1
ATOM 879 O O . ALA A 1 114 ? 3.634 -8.946 -5.977 1.00 85.75 114 ALA A O 1
ATOM 880 N N . PHE A 1 115 ? 1.544 -9.190 -6.777 1.00 90.44 115 PHE A N 1
ATOM 881 C CA . PHE A 1 115 ? 0.865 -8.441 -5.722 1.00 90.44 115 PHE A CA 1
ATOM 882 C C . PHE A 1 115 ? 0.310 -9.355 -4.638 1.00 90.44 115 PHE A C 1
ATOM 884 O O . PHE A 1 115 ? -0.033 -10.507 -4.897 1.00 90.44 115 PHE A O 1
ATOM 891 N N . ILE A 1 116 ? 0.267 -8.840 -3.415 1.00 91.19 116 ILE A N 1
ATOM 892 C CA . ILE A 1 116 ? -0.286 -9.534 -2.252 1.00 91.19 116 ILE A CA 1
ATOM 893 C C . ILE A 1 116 ? -1.783 -9.859 -2.454 1.00 91.19 116 ILE A C 1
ATOM 895 O O . ILE A 1 116 ? -2.459 -9.137 -3.195 1.00 91.19 116 ILE A O 1
ATOM 899 N N . PRO A 1 117 ? -2.306 -10.941 -1.849 1.00 89.62 117 PRO A N 1
ATOM 900 C CA . PRO A 1 117 ? -3.695 -11.368 -2.049 1.00 89.62 117 PRO A CA 1
ATOM 901 C C . PRO A 1 117 ? -4.740 -10.358 -1.548 1.00 89.62 117 PRO A C 1
ATOM 903 O O . PRO A 1 117 ? -5.892 -10.429 -1.955 1.00 89.62 117 PRO A O 1
ATOM 906 N N . GLU A 1 118 ? -4.356 -9.406 -0.698 1.00 91.62 118 GLU A N 1
ATOM 907 C CA . GLU A 1 118 ? -5.239 -8.390 -0.124 1.00 91.62 118 GLU A CA 1
ATOM 908 C C . GLU A 1 118 ? -5.676 -7.318 -1.140 1.00 91.62 118 GLU A C 1
ATOM 910 O O . GLU A 1 118 ? -6.593 -6.547 -0.848 1.00 91.62 118 GLU A O 1
ATOM 915 N N . VAL A 1 119 ? -5.060 -7.260 -2.329 1.00 92.38 119 VAL A N 1
ATOM 916 C CA . VAL A 1 119 ? -5.448 -6.335 -3.410 1.00 92.38 119 VAL A CA 1
ATOM 917 C C . VAL A 1 119 ? -6.821 -6.712 -3.976 1.00 92.38 119 VAL A C 1
ATOM 919 O O . VAL A 1 119 ? -6.997 -7.806 -4.501 1.00 92.38 119 VAL A 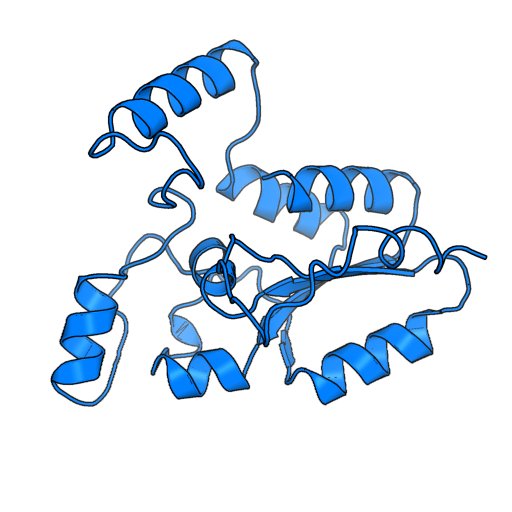O 1
ATOM 922 N N . ASP A 1 120 ? -7.774 -5.779 -3.922 1.00 92.56 120 ASP A N 1
ATOM 923 C CA . ASP A 1 120 ? -9.158 -5.981 -4.371 1.00 92.56 120 ASP A CA 1
ATOM 924 C C . ASP A 1 120 ? -9.308 -5.931 -5.886 1.00 92.56 120 ASP A C 1
ATOM 926 O O . ASP A 1 120 ? -9.968 -6.772 -6.495 1.00 92.56 120 ASP A O 1
ATOM 930 N N . SER A 1 121 ? -8.737 -4.900 -6.508 1.00 91.44 121 SER A N 1
ATOM 931 C CA . SER A 1 121 ? -8.996 -4.623 -7.915 1.00 91.44 121 SER A CA 1
ATOM 932 C C . SER A 1 121 ? -7.808 -3.986 -8.623 1.00 91.44 121 SER A C 1
ATOM 934 O O . SER A 1 121 ? -6.889 -3.413 -8.031 1.00 91.44 121 SER A O 1
ATOM 936 N N . PHE A 1 122 ? -7.832 -4.113 -9.947 1.00 93.44 122 PHE A N 1
ATOM 937 C CA . PHE A 1 122 ? -6.843 -3.540 -10.845 1.00 93.44 122 PHE A CA 1
ATOM 938 C C . PHE A 1 122 ? -7.542 -2.524 -11.742 1.00 93.44 122 PHE A C 1
ATOM 940 O O . PHE A 1 122 ? -8.259 -2.913 -12.663 1.00 93.44 122 PHE A O 1
ATOM 947 N N . ALA A 1 123 ? -7.311 -1.236 -11.500 1.00 92.06 123 ALA A N 1
ATOM 948 C CA . ALA A 1 123 ? -7.995 -0.156 -12.204 1.00 92.06 123 ALA A CA 1
ATOM 949 C C . ALA A 1 123 ? -7.009 0.852 -12.806 1.00 92.06 123 ALA A C 1
ATOM 951 O O . ALA A 1 123 ? -5.889 1.032 -12.326 1.00 92.06 123 ALA A O 1
ATOM 952 N N . GLY A 1 124 ? -7.426 1.518 -13.882 1.00 89.88 124 GLY A N 1
ATOM 953 C CA . GLY A 1 124 ? -6.727 2.693 -14.403 1.00 89.88 124 GLY A CA 1
ATOM 954 C C . GLY A 1 124 ? -7.096 3.950 -13.613 1.00 89.88 124 GLY A C 1
ATOM 955 O O . GLY A 1 124 ? -8.093 3.966 -12.893 1.00 89.88 124 GLY A O 1
ATOM 956 N N . ALA A 1 125 ? -6.332 5.029 -13.795 1.00 84.62 125 ALA A N 1
ATOM 957 C CA . ALA A 1 125 ? -6.613 6.303 -13.127 1.00 84.62 125 ALA A CA 1
ATOM 958 C C . ALA A 1 125 ? -8.031 6.827 -13.431 1.00 84.62 125 ALA A C 1
ATOM 960 O O . ALA A 1 125 ? -8.711 7.293 -12.526 1.00 84.62 125 ALA A O 1
ATOM 961 N N . SER A 1 126 ? -8.503 6.695 -14.675 1.00 84.62 126 SER A N 1
ATOM 962 C CA . SER A 1 126 ? -9.842 7.149 -15.076 1.00 84.62 126 SER A CA 1
ATOM 963 C C . SER A 1 126 ? -10.968 6.372 -14.392 1.00 84.62 126 SER A C 1
ATOM 965 O O . SER A 1 126 ? -11.940 6.980 -13.961 1.00 84.62 126 SER A O 1
ATOM 967 N N . ALA A 1 127 ? -10.825 5.051 -14.255 1.00 85.12 127 ALA A N 1
ATOM 968 C CA . ALA A 1 127 ? -11.810 4.215 -13.568 1.00 85.12 127 ALA A CA 1
ATOM 969 C C . ALA A 1 127 ? -11.844 4.530 -12.064 1.00 85.12 127 ALA A C 1
ATOM 971 O O . ALA A 1 127 ? -12.913 4.755 -11.511 1.00 85.12 127 ALA A O 1
ATOM 972 N N . TYR A 1 128 ? -10.669 4.671 -11.439 1.00 82.75 128 TYR A N 1
ATOM 973 C CA . TYR A 1 128 ? -10.567 5.082 -10.038 1.00 82.75 128 TYR A CA 1
ATOM 974 C C . TYR A 1 128 ? -11.191 6.461 -9.779 1.00 82.75 128 TYR A C 1
ATOM 976 O O . TYR A 1 128 ? -11.878 6.648 -8.782 1.00 82.75 128 TYR A O 1
ATOM 984 N N . LEU A 1 129 ? -10.979 7.434 -10.673 1.00 82.12 129 LEU A N 1
ATOM 985 C CA . LEU A 1 129 ? -11.597 8.758 -10.551 1.00 82.12 129 LEU A CA 1
ATOM 986 C C . LEU A 1 129 ? -13.117 8.721 -10.759 1.00 82.12 129 LEU A C 1
ATOM 988 O O . LEU A 1 129 ? -13.820 9.511 -10.136 1.00 82.12 129 LEU A O 1
ATOM 992 N N . GLY A 1 130 ? -13.620 7.820 -11.609 1.00 81.75 130 GLY A N 1
ATOM 993 C CA . GLY A 1 130 ? -15.055 7.572 -11.766 1.00 81.75 130 GLY A CA 1
ATOM 994 C C . GLY A 1 130 ? -15.681 7.068 -10.467 1.00 81.75 130 GLY A C 1
ATOM 995 O O . GLY A 1 130 ? -16.582 7.712 -9.938 1.00 81.75 130 GLY A O 1
ATOM 996 N N . GLU A 1 131 ? -15.110 6.007 -9.891 1.00 76.19 131 GLU A N 1
ATOM 997 C CA . GLU A 1 131 ? -15.529 5.465 -8.589 1.00 76.19 131 GLU A CA 1
ATOM 998 C C . GLU A 1 131 ? -15.424 6.516 -7.474 1.00 76.19 131 GLU A C 1
ATOM 1000 O O . GLU A 1 131 ? -16.312 6.627 -6.631 1.00 76.19 131 GLU A O 1
ATOM 1005 N N . ALA A 1 132 ? -14.366 7.334 -7.491 1.00 75.44 132 ALA A N 1
ATOM 1006 C CA . ALA A 1 132 ? -14.172 8.391 -6.506 1.00 75.44 132 ALA A CA 1
ATOM 1007 C C . ALA A 1 132 ? -15.215 9.509 -6.592 1.00 75.44 132 ALA A C 1
ATOM 1009 O O . ALA A 1 132 ? -15.586 10.100 -5.580 1.00 75.44 132 ALA A O 1
ATOM 1010 N N . LYS A 1 133 ? -15.693 9.806 -7.802 1.00 72.19 133 LYS A N 1
ATOM 1011 C CA . LYS A 1 133 ? -16.738 10.802 -8.028 1.00 72.19 133 LYS A CA 1
ATOM 1012 C C . LYS A 1 133 ? -18.114 10.275 -7.618 1.00 72.19 133 LYS A C 1
ATOM 1014 O O . LYS A 1 133 ? -18.904 11.028 -7.057 1.00 72.19 133 LYS A O 1
ATOM 1019 N N . GLU A 1 134 ? -18.390 9.001 -7.879 1.00 66.19 134 GLU A N 1
ATOM 1020 C CA . GLU A 1 134 ? -19.653 8.341 -7.522 1.00 66.19 134 GLU A CA 1
ATOM 1021 C C . GLU A 1 134 ? -19.767 8.079 -6.012 1.00 66.19 134 GLU A C 1
ATOM 1023 O O . GLU A 1 134 ? -20.846 8.220 -5.442 1.00 66.19 134 GLU A O 1
ATOM 1028 N N . GLY A 1 135 ? -18.647 7.810 -5.334 1.00 57.88 135 GLY A N 1
ATOM 1029 C CA . GLY A 1 135 ? -18.572 7.684 -3.875 1.00 57.88 135 GLY A CA 1
ATOM 1030 C C . GLY A 1 135 ? -18.784 8.994 -3.101 1.00 57.88 135 GLY A C 1
ATOM 1031 O O . GLY A 1 135 ? -18.870 8.968 -1.874 1.00 57.88 135 GLY A O 1
ATOM 1032 N N . GLY A 1 136 ? -18.911 10.143 -3.775 1.00 51.09 136 GLY A N 1
ATOM 1033 C CA . GLY A 1 136 ? -19.010 11.484 -3.179 1.00 51.09 136 GLY A CA 1
ATOM 1034 C C . GLY A 1 136 ? -20.235 11.762 -2.292 1.00 51.09 136 GLY A C 1
ATOM 1035 O O . GLY A 1 136 ? -20.415 12.892 -1.842 1.00 51.09 136 GLY A O 1
ATOM 1036 N N . GLY A 1 137 ? -21.070 10.763 -2.000 1.00 44.38 137 GLY A N 1
ATOM 1037 C CA . GLY A 1 137 ? -22.136 10.835 -1.002 1.00 44.38 137 GLY A CA 1
ATOM 1038 C C . GLY A 1 137 ? -21.601 10.822 0.435 1.00 44.38 137 GLY A C 1
ATOM 1039 O O . GLY A 1 137 ? -21.787 9.846 1.150 1.00 44.38 137 GLY A O 1
ATOM 1040 N N . GLY A 1 138 ? -20.905 11.884 0.854 1.00 49.03 138 GLY A N 1
ATOM 1041 C CA . GLY A 1 138 ? -20.629 12.253 2.256 1.00 49.03 138 GLY A CA 1
ATOM 1042 C C . GLY A 1 138 ? -19.778 11.312 3.127 1.00 49.03 138 GLY A C 1
ATOM 1043 O O . GLY A 1 138 ? -19.404 11.707 4.227 1.00 49.03 138 GLY A O 1
ATOM 1044 N N . LYS A 1 139 ? -19.458 10.088 2.685 1.00 52.41 139 LYS A N 1
ATOM 1045 C CA . LYS A 1 139 ? -18.739 9.092 3.500 1.00 52.41 139 LYS A CA 1
ATOM 1046 C C . LYS A 1 139 ? -17.529 8.455 2.823 1.00 52.41 139 LYS A C 1
ATOM 1048 O O . LYS A 1 139 ? -16.885 7.645 3.471 1.00 52.41 139 LYS A O 1
ATOM 1053 N N . SER A 1 140 ? -17.172 8.806 1.585 1.00 52.25 140 SER A N 1
ATOM 1054 C CA . SER A 1 140 ? -16.064 8.128 0.890 1.00 52.25 140 SER A CA 1
ATOM 1055 C C . SER A 1 140 ? -14.751 8.913 0.923 1.00 52.25 140 SER A C 1
ATOM 1057 O O . SER A 1 140 ? -14.717 10.098 0.595 1.00 52.25 140 SER A O 1
ATOM 1059 N N . VAL A 1 141 ? -13.648 8.244 1.277 1.00 59.59 141 VAL A N 1
ATOM 1060 C CA . VAL A 1 141 ? -12.289 8.810 1.292 1.00 59.59 141 VAL A CA 1
ATOM 1061 C C . VAL A 1 141 ? -11.399 8.072 0.295 1.00 59.59 141 VAL A C 1
ATOM 1063 O O . VAL A 1 141 ? -11.164 6.868 0.393 1.00 59.59 141 VAL A O 1
ATOM 1066 N N . HIS A 1 142 ? -10.843 8.824 -0.651 1.00 61.78 142 HIS A N 1
ATOM 1067 C CA . HIS A 1 142 ? -10.031 8.303 -1.749 1.00 61.78 142 HIS A CA 1
ATOM 1068 C C . HIS A 1 142 ? -8.562 8.690 -1.552 1.00 61.78 142 HIS A C 1
ATOM 1070 O O . HIS A 1 142 ? -8.151 9.819 -1.823 1.00 61.78 142 HIS A O 1
ATOM 1076 N N . LEU A 1 143 ? -7.747 7.749 -1.069 1.00 64.94 143 LEU A N 1
ATOM 1077 C CA . LEU A 1 143 ? -6.337 7.981 -0.761 1.00 64.94 143 LEU A CA 1
ATOM 1078 C C . LEU A 1 143 ? -5.444 7.509 -1.906 1.00 64.94 143 LEU A C 1
ATOM 1080 O O . LEU A 1 143 ? -5.336 6.319 -2.197 1.00 64.94 143 LEU A O 1
ATOM 1084 N N . VAL A 1 144 ? -4.713 8.440 -2.515 1.00 66.31 144 VAL A N 1
ATOM 1085 C CA . VAL A 1 144 ? -3.655 8.095 -3.469 1.00 66.31 144 VAL A CA 1
ATOM 1086 C C . VAL A 1 144 ? -2.363 7.851 -2.696 1.00 66.31 144 VAL A C 1
ATOM 1088 O O . VAL A 1 144 ? -1.730 8.779 -2.187 1.00 66.31 144 VAL A O 1
ATOM 1091 N N . ALA A 1 145 ? -1.944 6.589 -2.608 1.00 58.31 145 ALA A N 1
ATOM 1092 C CA . ALA A 1 145 ? -0.722 6.201 -1.916 1.00 58.31 145 ALA A CA 1
ATOM 1093 C C . ALA A 1 145 ? 0.513 6.571 -2.759 1.00 58.31 145 ALA A C 1
ATOM 1095 O O . ALA A 1 145 ? 1.101 5.743 -3.457 1.00 58.31 145 ALA A O 1
ATOM 1096 N N . ARG A 1 146 ? 0.928 7.842 -2.701 1.00 47.12 146 ARG A N 1
ATOM 1097 C CA . ARG A 1 146 ? 2.173 8.319 -3.315 1.00 47.12 146 ARG A CA 1
ATOM 1098 C C . ARG A 1 146 ? 3.342 8.085 -2.355 1.00 47.12 146 ARG A C 1
ATOM 1100 O O . ARG A 1 146 ? 3.596 8.889 -1.462 1.00 47.12 146 ARG A O 1
ATOM 1107 N N . LEU A 1 147 ? 4.118 7.021 -2.567 1.00 38.72 147 LEU A N 1
ATOM 1108 C CA . LEU A 1 147 ? 5.504 6.991 -2.086 1.00 38.72 147 LEU A CA 1
ATOM 1109 C C . LEU A 1 147 ? 6.314 7.899 -3.010 1.00 38.72 147 LEU A C 1
ATOM 1111 O O . LEU A 1 147 ? 6.713 7.484 -4.090 1.00 38.72 147 LEU A O 1
ATOM 1115 N N . ILE A 1 148 ? 6.402 9.170 -2.618 1.00 31.28 148 ILE A N 1
ATOM 1116 C CA . ILE A 1 148 ? 7.248 10.245 -3.153 1.00 31.28 148 ILE A CA 1
ATOM 1117 C C . ILE A 1 148 ? 7.935 9.898 -4.478 1.00 31.28 148 ILE A C 1
ATOM 1119 O O . ILE A 1 148 ? 9.036 9.360 -4.522 1.00 31.28 148 ILE A O 1
ATOM 1123 N N . CYS A 1 149 ? 7.302 10.303 -5.574 1.00 26.52 149 CYS A N 1
ATOM 1124 C CA . CYS A 1 149 ? 8.069 10.730 -6.726 1.00 26.52 149 CYS A CA 1
ATOM 1125 C C . CYS A 1 149 ? 8.154 12.249 -6.596 1.00 26.52 149 CYS A C 1
ATOM 1127 O O . CYS A 1 149 ? 7.126 12.923 -6.655 1.00 26.52 149 CYS A O 1
ATOM 1129 N N . SER A 1 150 ? 9.354 12.780 -6.362 1.00 28.89 150 SER A N 1
ATOM 1130 C CA . SER A 1 150 ? 9.649 14.170 -6.697 1.00 28.89 150 SER A CA 1
ATOM 1131 C C . SER A 1 150 ? 9.503 14.285 -8.215 1.00 28.89 150 SER A C 1
ATOM 1133 O O . SER A 1 150 ? 10.458 14.079 -8.954 1.00 28.89 150 SER A O 1
ATOM 1135 N N . GLN A 1 151 ? 8.277 14.477 -8.697 1.00 28.17 151 GLN A N 1
ATOM 1136 C CA . GLN A 1 151 ? 8.058 14.927 -10.063 1.00 28.17 151 GLN A CA 1
ATOM 1137 C C . GLN A 1 151 ? 7.927 16.433 -9.993 1.00 28.17 151 GLN A C 1
ATOM 1139 O O . GLN A 1 151 ? 6.879 16.967 -9.634 1.00 28.17 151 GLN A O 1
ATOM 1144 N N . TYR A 1 152 ? 9.048 17.078 -10.298 1.00 27.91 152 TYR A N 1
ATOM 1145 C CA . TYR A 1 152 ? 9.082 18.382 -10.930 1.00 27.91 152 TYR A CA 1
ATOM 1146 C C . TYR A 1 152 ? 8.152 18.319 -12.150 1.00 27.91 152 TYR A C 1
ATOM 1148 O O . TYR A 1 152 ? 8.492 17.724 -13.170 1.00 27.91 152 TYR A O 1
ATOM 1156 N N . VAL A 1 153 ? 6.956 18.885 -12.033 1.00 28.23 153 VAL A N 1
ATOM 1157 C CA . VAL A 1 153 ? 6.114 19.200 -13.186 1.00 28.23 153 VAL A CA 1
ATOM 1158 C C . VAL A 1 153 ? 6.158 20.715 -13.309 1.00 28.23 153 VAL A C 1
ATOM 1160 O O . VAL A 1 153 ? 5.577 21.421 -12.498 1.00 28.23 153 VAL A O 1
ATOM 1163 N N . LYS A 1 154 ? 6.937 21.188 -14.289 1.00 28.12 154 LYS A N 1
ATOM 1164 C CA . LYS A 1 154 ? 6.943 22.566 -14.809 1.00 28.12 154 LYS A CA 1
ATOM 1165 C C . LYS A 1 154 ? 6.975 23.700 -13.768 1.00 28.12 154 LYS A C 1
ATOM 1167 O O . LYS A 1 154 ? 6.155 24.600 -13.837 1.00 28.12 154 LYS A O 1
ATOM 1172 N N . GLY A 1 155 ? 7.947 23.704 -12.854 1.00 28.55 155 GLY A N 1
ATOM 1173 C CA . GLY A 1 155 ? 8.361 24.938 -12.161 1.00 28.55 155 GLY A CA 1
ATOM 1174 C C . GLY A 1 155 ? 7.322 25.644 -11.276 1.00 28.55 155 GLY A C 1
ATOM 1175 O O . GLY A 1 155 ? 7.649 26.678 -10.705 1.00 28.55 155 GLY A O 1
ATOM 1176 N N . GLU A 1 156 ? 6.119 25.101 -11.101 1.00 24.42 156 GLU A N 1
ATOM 1177 C CA . GLU A 1 156 ? 5.115 25.648 -10.197 1.00 24.42 156 GLU A CA 1
ATOM 1178 C C . GLU A 1 156 ? 5.071 24.817 -8.917 1.00 24.42 156 GLU A C 1
ATOM 1180 O O . GLU A 1 156 ? 4.731 23.630 -8.897 1.00 24.42 156 GLU A O 1
ATOM 1185 N N . VAL A 1 157 ? 5.417 25.470 -7.809 1.00 29.25 157 VAL A N 1
ATOM 1186 C CA . VAL A 1 157 ? 5.074 25.003 -6.470 1.00 29.25 157 VAL A CA 1
ATOM 1187 C C . VAL A 1 157 ? 3.555 25.101 -6.359 1.00 29.25 157 VAL A C 1
ATOM 1189 O O . VAL A 1 157 ? 3.019 26.123 -5.942 1.00 29.25 157 VAL A O 1
ATOM 1192 N N . VAL A 1 158 ? 2.838 24.039 -6.738 1.00 31.42 158 VAL A N 1
ATOM 1193 C CA . VAL A 1 158 ? 1.419 23.901 -6.389 1.00 31.42 158 VAL A CA 1
ATOM 1194 C C . VAL A 1 158 ? 1.360 23.611 -4.891 1.00 31.42 158 VAL A C 1
ATOM 1196 O O . VAL A 1 158 ? 1.386 22.478 -4.411 1.00 31.42 158 VAL A O 1
ATOM 1199 N N . GLN A 1 159 ? 1.398 24.706 -4.148 1.00 27.67 159 GLN A N 1
ATOM 1200 C CA . GLN A 1 159 ? 1.299 24.825 -2.712 1.00 27.67 159 GLN A CA 1
ATOM 1201 C C . GLN A 1 159 ? -0.033 24.226 -2.247 1.00 27.67 159 GLN A C 1
ATOM 1203 O O . GLN A 1 159 ? -1.061 24.873 -2.381 1.00 27.67 159 GLN A O 1
ATOM 1208 N N . TRP A 1 160 ? -0.006 22.979 -1.760 1.00 30.47 160 TRP A N 1
ATOM 1209 C CA . TRP A 1 160 ? -0.787 22.375 -0.657 1.00 30.47 160 TRP A CA 1
ATOM 1210 C C . TRP A 1 160 ? -2.239 22.832 -0.350 1.00 30.47 160 TRP A C 1
ATOM 1212 O O . TRP A 1 160 ? -2.731 22.561 0.740 1.00 30.47 160 TRP A O 1
ATOM 1222 N N . LYS A 1 161 ? -2.975 23.462 -1.270 1.00 23.88 161 LYS A N 1
ATOM 1223 C CA . LYS A 1 161 ? -4.352 23.936 -1.042 1.00 23.88 161 LYS A CA 1
ATOM 1224 C C . LYS A 1 161 ? -5.439 22.974 -1.517 1.00 23.88 161 LYS A C 1
ATOM 1226 O O . LYS A 1 161 ? -6.581 23.129 -1.114 1.00 23.88 161 LYS A O 1
ATOM 1231 N N . GLN A 1 162 ? -5.112 21.941 -2.293 1.00 30.11 162 GLN A N 1
ATOM 1232 C CA . GLN A 1 162 ? -6.124 21.091 -2.940 1.00 30.11 162 GLN A CA 1
ATOM 1233 C C . GLN A 1 162 ? -6.194 19.652 -2.397 1.00 30.11 162 GLN A C 1
ATOM 1235 O O . GLN A 1 162 ? -6.549 18.738 -3.131 1.00 30.11 162 GLN A O 1
ATOM 1240 N N . MET A 1 163 ? -5.842 19.426 -1.127 1.00 31.09 163 MET A N 1
ATOM 1241 C CA . MET A 1 163 ? -6.052 18.125 -0.458 1.00 31.09 163 MET A CA 1
ATOM 1242 C C . MET A 1 163 ? -6.959 18.226 0.783 1.00 31.09 163 MET A C 1
ATOM 1244 O O . MET A 1 163 ? -7.200 17.226 1.444 1.00 31.09 163 MET A O 1
ATOM 1248 N N . LEU A 1 164 ? -7.483 19.426 1.072 1.00 30.11 164 LEU A N 1
ATOM 1249 C CA . LEU A 1 164 ? -8.402 19.722 2.184 1.00 30.11 164 LEU A CA 1
ATOM 1250 C C . LEU A 1 164 ? -9.730 20.366 1.730 1.00 30.11 164 LEU A C 1
ATOM 1252 O O . LEU A 1 164 ? -10.544 20.718 2.570 1.00 30.11 164 LEU A O 1
ATOM 1256 N N . LEU A 1 165 ? -9.966 20.533 0.421 1.00 27.84 165 LEU A N 1
ATOM 1257 C CA . LEU A 1 165 ? -11.133 21.264 -0.115 1.00 27.84 165 LEU A CA 1
ATOM 1258 C C . LEU A 1 165 ? -12.228 20.376 -0.730 1.00 27.84 165 LEU A C 1
ATOM 1260 O O . LEU A 1 165 ? -13.086 20.876 -1.447 1.00 27.84 165 LEU A O 1
ATOM 1264 N N . TRP A 1 166 ? -12.210 19.070 -0.470 1.00 27.03 166 TRP A N 1
ATOM 1265 C CA . TRP A 1 166 ? -13.275 18.147 -0.889 1.00 27.03 166 TRP A CA 1
ATOM 1266 C C . TRP A 1 166 ? -13.760 17.309 0.300 1.00 27.03 166 TRP A C 1
ATOM 1268 O O . TRP A 1 166 ? -13.744 16.084 0.281 1.00 27.03 166 TRP A O 1
ATOM 1278 N N . MET A 1 167 ? -14.162 18.010 1.358 1.00 24.62 167 MET A N 1
ATOM 1279 C CA . MET A 1 167 ? -15.122 17.524 2.345 1.00 24.62 167 MET A CA 1
ATOM 1280 C C . MET A 1 167 ? -16.333 18.462 2.240 1.00 24.62 167 MET A C 1
ATOM 1282 O O . MET A 1 167 ? -16.152 19.654 2.500 1.00 24.62 167 MET A O 1
ATOM 1286 N N . PRO A 1 168 ? -17.515 18.013 1.783 1.00 37.19 168 PRO A N 1
ATOM 1287 C CA . PRO A 1 168 ? -18.749 18.585 2.303 1.00 37.19 168 PRO A CA 1
ATOM 128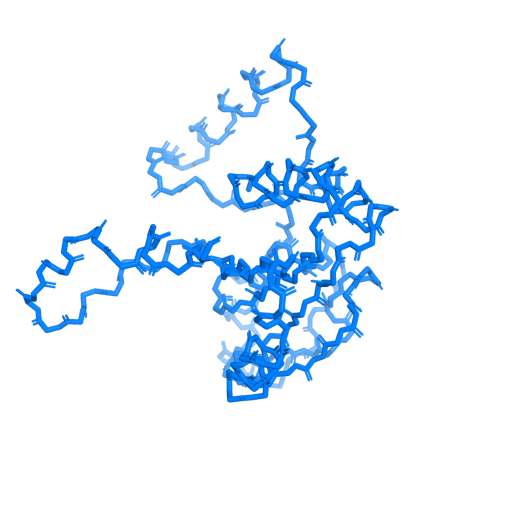8 C C . PRO A 1 168 ? -18.876 18.287 3.804 1.00 37.19 168 PRO A C 1
ATOM 1290 O O . PRO A 1 168 ? -18.364 17.229 4.246 1.00 37.19 168 PRO A O 1
#

Organism: NCBI:txid2754717

Secondary structure (DSSP, 8-state):
-HHHHHHHHHHHTT-EEEEEE-GGGGGTSB-SSS-----SHHHHHHHHHT---GGGPPPSS--GGGHHHHHHHHHHHHTTPPPHHHHHHHHHHTT-EEEEEHHHHHHHT--GGGB-TT--EEE-HHHHHHHHHHTTTTTEEEEEE--------TT----S-SSSS---

Sequence (168 aa):
MASFILATSAAAAGMDVTMFFTFWGLNVIKKNEGSIQSRGIMRKMLNWMNRGGSRRLPLSKFDMLGMGRWMMKKLMKESKMPTVDEFITMVKEMGVKLVACTTTIGVMGLSKDAFIPEVDSFAGASAYLGEAKEGGGGKSVHLVARLICSQYVKGEVVQWKQ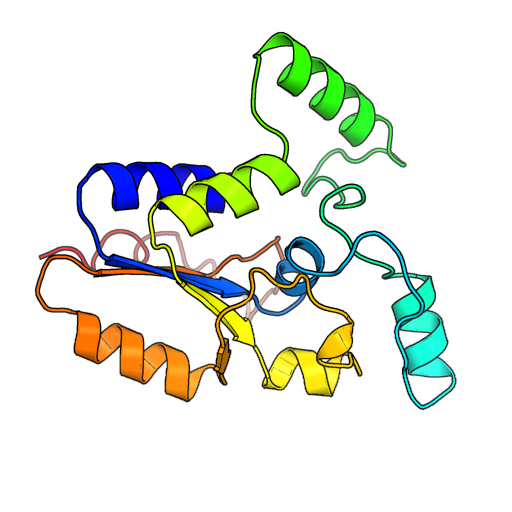MLLWMP